Protein AF-A0A1N7AX77-F1 (afdb_monomer_lite)

pLDDT: mean 83.75, std 10.57, range [39.09, 94.62]

Structure (mmCIF, N/CA/C/O backbone):
data_AF-A0A1N7AX77-F1
#
_entry.id   AF-A0A1N7AX77-F1
#
loop_
_atom_site.group_PDB
_atom_site.id
_atom_site.type_symbol
_atom_site.label_atom_id
_atom_site.label_alt_id
_atom_site.label_comp_id
_atom_site.label_asym_id
_atom_site.label_entity_id
_atom_site.label_seq_id
_atom_site.pdbx_PDB_ins_code
_atom_site.Cartn_x
_atom_site.Cartn_y
_atom_site.Cartn_z
_atom_site.occupancy
_atom_site.B_iso_or_equiv
_atom_site.auth_seq_id
_atom_site.auth_comp_id
_atom_site.auth_asym_id
_atom_site.auth_atom_id
_atom_site.pdbx_PDB_model_num
ATOM 1 N N . MET A 1 1 ? 6.809 -20.500 -24.869 1.00 49.12 1 MET A N 1
ATOM 2 C CA . MET A 1 1 ? 6.309 -20.208 -23.507 1.00 49.12 1 MET A CA 1
ATOM 3 C C . MET A 1 1 ? 6.626 -18.749 -23.140 1.00 49.12 1 MET A C 1
ATOM 5 O O . MET A 1 1 ? 7.365 -18.540 -22.194 1.00 49.12 1 MET A O 1
ATOM 9 N N . SER A 1 2 ? 6.131 -17.742 -23.886 1.00 67.00 2 SER A N 1
ATOM 10 C CA . SER A 1 2 ? 6.433 -16.319 -23.579 1.00 67.00 2 SER A CA 1
ATOM 11 C C . SER A 1 2 ? 5.191 -15.463 -23.310 1.00 67.00 2 SER A C 1
ATOM 13 O O . SER A 1 2 ? 5.206 -14.691 -22.364 1.00 67.00 2 SER A O 1
ATOM 15 N N . GLY A 1 3 ? 4.070 -15.687 -24.008 1.00 74.94 3 GLY A N 1
ATOM 16 C CA . GLY A 1 3 ? 2.899 -14.803 -23.894 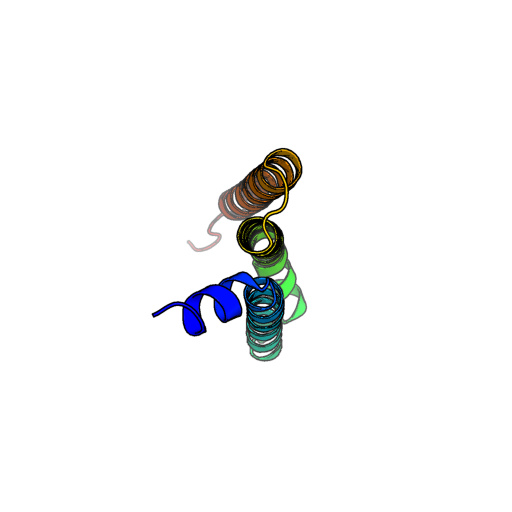1.00 74.94 3 GLY A CA 1
ATOM 17 C C . GLY A 1 3 ? 2.324 -14.621 -22.480 1.00 74.94 3 GLY A C 1
ATOM 18 O O . GLY A 1 3 ? 1.873 -13.532 -22.153 1.00 74.94 3 GLY A O 1
ATOM 19 N N . LEU A 1 4 ? 2.377 -15.645 -21.616 1.00 73.50 4 LEU A N 1
ATOM 20 C CA . LEU A 1 4 ? 1.920 -15.528 -20.222 1.00 73.50 4 LEU A CA 1
ATOM 21 C C . LEU A 1 4 ? 2.851 -14.640 -19.383 1.00 73.50 4 LEU A C 1
ATOM 23 O O . LEU A 1 4 ? 2.370 -13.854 -18.577 1.00 73.50 4 LEU A O 1
ATOM 27 N N . ILE A 1 5 ? 4.168 -14.773 -19.568 1.00 73.25 5 ILE A N 1
ATOM 28 C CA . ILE A 1 5 ? 5.176 -13.998 -18.832 1.00 73.25 5 ILE A CA 1
ATOM 29 C C . ILE A 1 5 ? 5.156 -12.552 -19.322 1.00 73.25 5 ILE A C 1
ATOM 31 O O . ILE A 1 5 ? 5.125 -11.650 -18.497 1.00 73.25 5 ILE A O 1
ATOM 35 N N . ASP A 1 6 ? 5.075 -12.335 -20.635 1.00 73.44 6 ASP A N 1
ATOM 36 C CA . ASP A 1 6 ? 4.975 -11.001 -21.236 1.00 73.44 6 ASP A CA 1
ATOM 37 C C . ASP A 1 6 ? 3.693 -10.284 -20.783 1.00 73.44 6 ASP A C 1
ATOM 39 O O . ASP A 1 6 ? 3.708 -9.099 -20.453 1.00 73.44 6 ASP A O 1
ATOM 43 N N . TRP A 1 7 ? 2.583 -11.024 -20.676 1.00 75.31 7 TRP A N 1
ATOM 44 C CA . TRP A 1 7 ? 1.343 -10.506 -20.105 1.00 75.31 7 TRP A CA 1
ATOM 45 C C . TRP A 1 7 ? 1.484 -10.190 -18.613 1.00 75.31 7 TRP A C 1
ATOM 47 O O . TRP A 1 7 ? 1.016 -9.146 -18.176 1.00 75.31 7 TRP A O 1
ATOM 57 N N . LEU A 1 8 ? 2.160 -11.031 -17.823 1.00 69.19 8 LEU A N 1
ATOM 58 C CA . LEU A 1 8 ? 2.405 -10.782 -16.396 1.00 69.19 8 LEU A CA 1
ATOM 59 C C . LEU A 1 8 ? 3.331 -9.571 -16.162 1.00 69.19 8 LEU A C 1
ATOM 61 O O . LEU A 1 8 ? 3.121 -8.798 -15.227 1.00 69.19 8 LEU A O 1
ATOM 65 N N . MET A 1 9 ? 4.326 -9.393 -17.034 1.00 68.94 9 MET A N 1
ATOM 66 C CA . MET A 1 9 ? 5.297 -8.293 -17.022 1.00 68.94 9 MET A CA 1
ATOM 67 C C . MET A 1 9 ? 4.701 -6.961 -17.493 1.00 68.94 9 MET A C 1
ATOM 6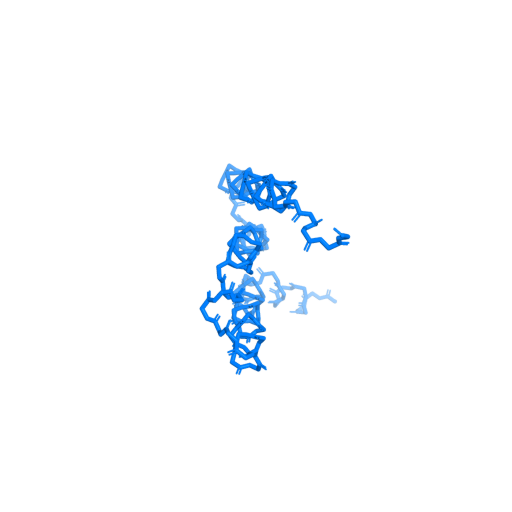9 O O . MET A 1 9 ? 5.313 -5.915 -17.321 1.00 68.94 9 MET A O 1
ATOM 73 N N . ALA A 1 10 ? 3.470 -6.935 -18.006 1.00 73.94 10 ALA A N 1
ATOM 74 C CA . ALA A 1 10 ? 2.818 -5.696 -18.434 1.00 73.94 10 ALA A CA 1
ATOM 75 C C . ALA A 1 10 ? 2.408 -4.752 -17.272 1.00 73.94 10 ALA A C 1
ATOM 77 O O . ALA A 1 10 ? 1.634 -3.820 -17.479 1.00 73.94 10 ALA A O 1
ATOM 78 N N . GLY A 1 11 ? 2.874 -4.990 -16.039 1.00 71.94 11 GLY A N 1
ATOM 79 C CA . GLY A 1 11 ? 2.746 -4.069 -14.900 1.00 71.94 11 GLY A CA 1
ATOM 80 C C . GLY A 1 11 ? 1.353 -3.970 -14.263 1.00 71.94 11 GLY A C 1
ATOM 81 O O . GLY A 1 11 ? 1.231 -3.552 -13.110 1.00 71.94 11 GLY A O 1
ATOM 82 N N . TRP A 1 12 ? 0.295 -4.413 -14.952 1.00 81.88 12 TRP A N 1
ATOM 83 C CA . TRP A 1 12 ? -1.088 -4.381 -14.451 1.00 81.88 12 TRP A CA 1
ATOM 84 C C . TRP A 1 12 ? -1.295 -5.248 -13.200 1.00 81.88 12 TRP A C 1
ATOM 86 O O . TRP A 1 12 ? -2.180 -4.952 -12.398 1.00 81.88 12 TRP A O 1
ATOM 96 N N . VAL A 1 13 ? -0.462 -6.276 -12.992 1.00 83.69 13 VAL A N 1
ATOM 97 C CA . VAL A 1 13 ? -0.507 -7.138 -11.798 1.00 83.69 13 VAL A CA 1
ATOM 98 C C . VAL A 1 13 ? -0.293 -6.320 -10.524 1.00 83.69 13 VAL A C 1
ATOM 100 O O . VAL A 1 13 ? -0.993 -6.537 -9.538 1.00 83.69 13 VAL A O 1
ATOM 103 N N . GLY A 1 14 ? 0.613 -5.335 -10.552 1.00 85.94 14 GLY A N 1
ATOM 104 C CA . GLY A 1 14 ? 0.837 -4.436 -9.417 1.00 85.94 14 GLY A CA 1
ATOM 105 C C . GLY A 1 14 ? -0.395 -3.581 -9.110 1.00 85.94 14 GLY A C 1
ATOM 106 O O . GLY A 1 14 ? -0.790 -3.456 -7.951 1.00 85.94 14 GLY A O 1
ATOM 107 N N . ALA A 1 15 ? -1.056 -3.060 -10.148 1.00 84.88 15 ALA A N 1
ATOM 108 C CA . ALA A 1 15 ? -2.297 -2.302 -9.997 1.00 84.88 15 ALA A CA 1
ATOM 109 C C . ALA A 1 15 ? -3.438 -3.175 -9.448 1.00 84.88 15 ALA A C 1
ATOM 111 O O . ALA A 1 15 ? -4.154 -2.752 -8.542 1.00 84.88 15 ALA A O 1
ATOM 112 N N . LEU A 1 16 ? -3.582 -4.408 -9.944 1.00 88.56 16 LEU A N 1
ATOM 113 C CA . LEU A 1 16 ? -4.613 -5.329 -9.470 1.00 88.56 16 LEU A CA 1
ATOM 114 C C . LEU A 1 16 ? -4.365 -5.743 -8.017 1.00 88.56 16 LEU A C 1
ATOM 116 O O . LEU A 1 16 ? -5.289 -5.714 -7.208 1.00 88.56 16 LEU A O 1
ATOM 120 N N . ALA A 1 17 ? -3.119 -6.051 -7.658 1.00 89.12 17 ALA A N 1
ATOM 121 C CA . ALA A 1 17 ? -2.748 -6.358 -6.283 1.00 89.12 17 ALA A CA 1
ATOM 122 C C . ALA A 1 17 ? -3.034 -5.181 -5.336 1.00 89.12 17 ALA A C 1
ATOM 124 O O . ALA A 1 17 ? -3.512 -5.392 -4.223 1.00 89.12 17 ALA A O 1
ATOM 125 N N . LEU A 1 18 ? -2.801 -3.940 -5.781 1.00 91.00 18 LEU A N 1
ATOM 126 C CA . LEU A 1 18 ? -3.118 -2.745 -4.999 1.00 91.00 18 LEU A CA 1
ATOM 127 C C . LEU A 1 18 ? -4.629 -2.617 -4.762 1.00 91.00 18 LEU A C 1
ATOM 129 O O . LEU A 1 18 ? -5.055 -2.349 -3.640 1.00 91.00 18 LEU A O 1
ATOM 133 N N . VAL A 1 19 ? -5.446 -2.853 -5.793 1.00 92.31 19 VAL A N 1
ATOM 134 C CA . VAL A 1 19 ? -6.911 -2.863 -5.661 1.00 92.31 19 VAL A CA 1
ATOM 135 C C . VAL A 1 19 ? -7.357 -3.936 -4.670 1.00 92.31 19 VAL A C 1
ATOM 137 O O . VAL A 1 19 ? -8.142 -3.633 -3.774 1.00 92.31 19 VAL A O 1
ATOM 140 N N . VAL A 1 20 ? -6.832 -5.160 -4.785 1.00 94.19 20 VAL A N 1
ATOM 141 C CA . VAL A 1 20 ? -7.157 -6.269 -3.873 1.00 94.19 20 VAL A CA 1
ATOM 142 C C . VAL A 1 20 ? -6.787 -5.919 -2.432 1.00 94.19 20 VAL A C 1
ATOM 144 O O . VAL A 1 20 ? -7.628 -6.061 -1.548 1.00 94.19 20 VAL A O 1
ATOM 147 N N . LEU A 1 21 ? -5.589 -5.374 -2.199 1.00 92.50 21 LEU A N 1
ATOM 148 C CA . LEU A 1 21 ? -5.134 -4.954 -0.872 1.00 92.50 21 LEU A CA 1
ATOM 149 C C . LEU A 1 21 ? -6.106 -3.960 -0.222 1.00 92.50 21 LEU A C 1
ATOM 151 O O . LEU A 1 21 ? -6.511 -4.130 0.928 1.00 92.50 21 LEU A O 1
ATOM 155 N N . TRP A 1 22 ? -6.499 -2.913 -0.947 1.00 92.94 22 TRP A N 1
ATOM 156 C CA . TRP A 1 22 ? -7.411 -1.906 -0.404 1.00 92.94 22 TRP A CA 1
ATOM 157 C C . TRP A 1 22 ? -8.835 -2.435 -0.227 1.00 92.94 22 TRP A C 1
ATOM 159 O O . TRP A 1 22 ? -9.523 -2.021 0.707 1.00 92.94 22 TRP A O 1
ATOM 169 N N . LEU A 1 23 ? -9.265 -3.380 -1.063 1.00 94.62 23 LEU A N 1
ATOM 170 C CA . LEU A 1 23 ? -10.558 -4.046 -0.934 1.00 94.62 23 LEU A CA 1
ATOM 171 C C . LEU A 1 23 ? -10.591 -4.952 0.308 1.00 94.62 23 LEU A C 1
ATOM 173 O O . LEU A 1 23 ? -11.557 -4.914 1.069 1.00 94.62 23 LEU A O 1
ATOM 177 N N . GLU A 1 24 ? -9.516 -5.687 0.593 1.00 92.62 24 GLU A N 1
ATOM 178 C CA . GLU A 1 24 ? -9.353 -6.440 1.844 1.00 92.62 24 GLU A CA 1
ATOM 179 C C . GLU A 1 24 ? -9.369 -5.518 3.070 1.00 92.62 24 GLU A C 1
ATOM 181 O O . GLU A 1 24 ? -10.086 -5.766 4.038 1.00 92.62 24 GLU A O 1
ATOM 186 N N . VAL A 1 25 ? -8.647 -4.396 3.029 1.00 91.38 25 VAL A N 1
ATOM 187 C CA . VAL A 1 25 ? -8.679 -3.410 4.120 1.00 91.38 25 VAL A CA 1
ATOM 188 C C . VAL A 1 25 ? -10.091 -2.854 4.314 1.00 91.38 25 VAL A C 1
ATOM 190 O O . VAL A 1 25 ? -10.564 -2.779 5.449 1.00 91.38 25 VAL A O 1
ATOM 193 N N . ALA A 1 26 ? -10.783 -2.496 3.230 1.00 91.50 26 ALA A N 1
ATOM 194 C CA . ALA A 1 26 ? -12.143 -1.971 3.281 1.00 91.50 26 ALA A CA 1
ATOM 195 C C . ALA A 1 26 ? -13.124 -3.000 3.858 1.00 91.50 26 ALA A C 1
ATOM 197 O O . ALA A 1 26 ? -13.868 -2.680 4.783 1.00 91.50 26 ALA A O 1
ATOM 198 N N . THR A 1 27 ? -13.087 -4.242 3.372 1.00 93.56 27 THR A N 1
ATOM 199 C CA . THR A 1 27 ? -13.940 -5.339 3.862 1.00 93.56 27 THR A CA 1
ATOM 200 C C . THR A 1 27 ? -13.691 -5.640 5.337 1.00 93.56 27 THR A C 1
ATOM 202 O O . THR A 1 27 ? -14.646 -5.710 6.110 1.00 93.56 27 THR A O 1
ATOM 205 N N . LEU A 1 28 ? -12.429 -5.716 5.771 1.00 89.94 28 LEU A N 1
ATOM 206 C CA . LEU A 1 28 ? -12.073 -5.908 7.180 1.00 89.94 28 LEU A CA 1
ATOM 207 C C . LEU A 1 28 ? -12.510 -4.736 8.066 1.00 89.94 28 LEU A C 1
ATOM 209 O O . LEU A 1 28 ? -12.881 -4.947 9.221 1.00 89.94 28 LEU A O 1
ATOM 213 N N . CYS A 1 29 ? -12.456 -3.504 7.557 1.00 90.44 29 CYS A N 1
ATOM 214 C CA . CYS A 1 29 ? -12.934 -2.337 8.294 1.00 90.44 29 CYS A CA 1
ATOM 215 C C . CYS A 1 29 ? -14.460 -2.342 8.411 1.00 90.44 29 CYS A C 1
ATOM 217 O O . CYS A 1 29 ? -14.969 -2.116 9.503 1.00 90.44 29 CYS A O 1
ATOM 219 N N . LEU A 1 30 ? -15.182 -2.634 7.326 1.00 90.94 30 LEU A N 1
ATOM 220 C CA . LEU A 1 30 ? -16.647 -2.682 7.306 1.00 90.94 30 LEU A CA 1
ATOM 221 C C . LEU A 1 30 ? -17.215 -3.823 8.159 1.00 90.94 30 LEU A C 1
ATOM 223 O O . LEU A 1 30 ? -18.270 -3.659 8.762 1.00 90.94 30 LEU A O 1
ATOM 227 N N . ALA A 1 31 ? -16.510 -4.952 8.245 1.00 92.06 31 ALA A N 1
ATOM 228 C CA . ALA A 1 31 ? -16.900 -6.079 9.091 1.00 92.06 31 ALA A CA 1
ATOM 229 C C . ALA A 1 31 ? -16.613 -5.849 10.587 1.00 92.06 31 ALA A C 1
ATOM 231 O O . ALA A 1 31 ? -17.092 -6.605 11.432 1.00 92.06 31 ALA A O 1
ATOM 232 N N . ALA A 1 32 ? -15.814 -4.836 10.938 1.00 88.69 32 ALA A N 1
ATOM 233 C CA . ALA A 1 32 ? -15.433 -4.580 12.319 1.00 88.69 32 ALA A CA 1
ATOM 234 C C . ALA A 1 32 ? -16.472 -3.709 13.051 1.00 88.69 32 ALA A C 1
ATOM 236 O O . ALA A 1 32 ? -16.970 -2.734 12.489 1.00 88.69 32 ALA A O 1
ATOM 237 N N . PRO A 1 33 ? -16.709 -3.951 14.354 1.00 85.75 33 PRO A N 1
ATOM 238 C CA . PRO A 1 33 ? -17.607 -3.122 15.164 1.00 85.75 33 PRO A CA 1
ATOM 239 C C . PRO A 1 33 ? -17.116 -1.671 15.330 1.00 85.75 33 PRO A C 1
ATOM 241 O O . PRO A 1 33 ? -17.894 -0.787 15.675 1.00 85.75 33 PRO A O 1
ATOM 244 N N . GLN A 1 34 ? -15.828 -1.403 15.076 1.00 89.88 34 GLN A N 1
ATOM 245 C CA . GLN A 1 34 ? -15.233 -0.063 15.093 1.00 89.88 34 GLN A CA 1
ATOM 246 C C . GLN A 1 34 ? -14.388 0.173 13.824 1.00 89.88 34 GLN A C 1
ATOM 248 O O . GLN A 1 34 ? -13.158 0.054 13.866 1.00 89.88 34 GLN A O 1
ATOM 253 N N . PRO A 1 35 ? -15.012 0.535 12.687 1.00 83.50 35 PRO A N 1
ATOM 254 C CA . PRO A 1 35 ? -14.350 0.592 11.378 1.00 83.50 35 PRO A CA 1
ATOM 255 C C . PRO A 1 35 ? -13.184 1.585 11.338 1.00 83.50 35 PRO A C 1
ATOM 257 O O . PRO A 1 35 ? -12.122 1.284 10.799 1.00 83.50 35 PRO A O 1
ATOM 260 N N . ARG A 1 36 ? -13.340 2.761 11.961 1.00 86.50 36 ARG A N 1
ATOM 261 C CA . ARG A 1 36 ? -12.297 3.802 11.991 1.00 86.50 36 ARG A CA 1
ATOM 262 C C . ARG A 1 36 ? -11.082 3.392 12.820 1.00 86.50 36 ARG A C 1
ATOM 264 O O . ARG A 1 36 ? -9.952 3.630 12.406 1.00 86.50 36 ARG A O 1
ATOM 271 N N . ALA A 1 37 ? -11.310 2.753 13.968 1.00 85.12 37 ALA A N 1
ATOM 272 C CA . ALA A 1 37 ? -10.229 2.240 14.805 1.00 85.12 37 ALA A CA 1
ATOM 273 C C . ALA A 1 37 ? -9.481 1.108 14.087 1.00 85.12 37 ALA A C 1
ATOM 275 O O . ALA A 1 37 ? -8.253 1.070 14.099 1.00 85.12 37 ALA A O 1
ATOM 276 N N . ARG A 1 38 ? -10.215 0.230 13.390 1.00 86.19 38 ARG A N 1
ATOM 277 C CA . ARG A 1 38 ? -9.634 -0.853 12.591 1.00 86.19 38 ARG A CA 1
ATOM 278 C C . ARG A 1 38 ? -8.804 -0.319 11.421 1.00 86.19 38 ARG A C 1
ATOM 280 O O . ARG A 1 38 ? -7.685 -0.788 11.225 1.00 86.19 38 ARG A O 1
ATOM 287 N N . LEU A 1 39 ? -9.293 0.707 10.722 1.00 87.31 39 LEU A N 1
ATOM 288 C CA . LEU A 1 39 ? -8.550 1.379 9.657 1.00 87.31 39 LEU A CA 1
ATOM 289 C C . LEU A 1 39 ? -7.264 2.015 10.186 1.00 87.31 39 LEU A C 1
ATOM 291 O O . LEU A 1 39 ? -6.219 1.826 9.586 1.00 87.31 39 LEU A O 1
ATOM 295 N N . ALA A 1 40 ? -7.298 2.699 11.332 1.00 85.06 40 ALA A N 1
ATOM 296 C CA . ALA A 1 40 ? -6.097 3.294 11.926 1.00 85.06 40 ALA A CA 1
ATOM 297 C C . ALA A 1 40 ? -5.022 2.252 12.302 1.00 85.06 40 ALA A C 1
ATOM 299 O O . ALA A 1 40 ? -3.839 2.579 12.368 1.00 85.06 40 ALA A O 1
ATOM 300 N N . VAL A 1 41 ? -5.419 0.999 12.548 1.00 86.12 41 VAL A N 1
ATOM 301 C CA . VAL A 1 41 ? -4.497 -0.120 12.799 1.00 86.12 41 VAL A CA 1
ATOM 302 C C . VAL A 1 41 ? -3.976 -0.734 11.497 1.00 86.12 41 VAL A C 1
ATOM 304 O O . VAL A 1 41 ? -2.815 -1.119 11.431 1.00 86.12 41 VAL A O 1
ATOM 307 N N . LEU A 1 42 ? -4.814 -0.842 10.465 1.00 86.12 42 LEU A N 1
ATOM 308 C CA . LEU A 1 42 ? -4.454 -1.464 9.185 1.00 86.12 42 LEU A CA 1
ATOM 309 C C . LEU A 1 42 ? -3.743 -0.505 8.225 1.00 86.12 42 LEU A C 1
ATOM 311 O O . LEU A 1 42 ? -2.942 -0.958 7.415 1.00 86.12 42 LEU A O 1
ATOM 315 N N . ALA A 1 43 ? -4.017 0.798 8.303 1.00 86.69 43 ALA A N 1
ATOM 316 C CA . ALA A 1 43 ? -3.549 1.797 7.347 1.00 86.69 43 ALA A CA 1
ATOM 317 C C . ALA A 1 43 ? -2.018 1.866 7.224 1.00 86.69 43 ALA A C 1
ATOM 319 O O . ALA A 1 43 ? -1.545 1.864 6.092 1.00 86.69 43 ALA A O 1
ATOM 320 N N . PRO A 1 44 ? -1.218 1.858 8.310 1.00 86.00 44 PRO A N 1
ATOM 321 C CA . PRO A 1 44 ? 0.241 1.875 8.185 1.00 86.00 44 PRO A CA 1
ATOM 322 C C . PRO A 1 44 ? 0.779 0.647 7.434 1.00 86.00 44 PRO A C 1
ATOM 324 O O . PRO A 1 44 ? 1.633 0.771 6.558 1.00 86.00 44 PRO A O 1
ATOM 327 N N . ASN A 1 45 ? 0.215 -0.532 7.713 1.00 86.88 45 ASN A N 1
ATOM 328 C CA . ASN A 1 45 ? 0.568 -1.773 7.027 1.00 86.88 45 ASN A CA 1
ATOM 329 C C . ASN A 1 45 ? 0.105 -1.784 5.562 1.00 86.88 45 ASN A C 1
ATOM 331 O O . ASN A 1 45 ? 0.851 -2.192 4.677 1.00 86.88 45 ASN A O 1
ATOM 335 N N . ALA A 1 46 ? -1.112 -1.311 5.292 1.00 89.62 46 ALA A N 1
ATOM 336 C CA . ALA A 1 46 ? -1.649 -1.199 3.940 1.00 89.62 46 ALA A CA 1
ATOM 337 C C . ALA A 1 46 ? -0.846 -0.201 3.092 1.00 89.62 46 ALA A C 1
ATOM 339 O O . ALA A 1 46 ? -0.616 -0.437 1.908 1.00 89.62 46 ALA A O 1
ATOM 340 N N . LEU A 1 47 ? -0.359 0.885 3.696 1.00 89.81 47 LEU A N 1
ATOM 341 C CA . LEU A 1 47 ? 0.544 1.830 3.044 1.00 89.81 47 LEU A CA 1
ATOM 342 C C . LEU A 1 47 ? 1.889 1.179 2.723 1.00 89.81 47 LEU A C 1
ATOM 344 O O . LEU A 1 47 ? 2.331 1.274 1.582 1.00 89.81 47 LEU A O 1
ATOM 348 N N . ALA A 1 48 ? 2.501 0.460 3.671 1.00 90.25 48 ALA A N 1
ATOM 349 C CA . ALA A 1 48 ? 3.728 -0.295 3.411 1.00 90.25 48 ALA A CA 1
ATOM 350 C C . ALA A 1 48 ? 3.543 -1.288 2.247 1.00 90.25 48 ALA A C 1
ATOM 352 O O . ALA A 1 48 ? 4.304 -1.265 1.282 1.00 90.25 48 ALA A O 1
ATOM 353 N N . GLY A 1 49 ? 2.463 -2.076 2.276 1.00 88.81 49 GLY A N 1
ATOM 354 C CA . GLY A 1 49 ? 2.096 -2.978 1.184 1.00 88.81 49 GLY A CA 1
ATOM 355 C C . GLY A 1 49 ? 1.873 -2.256 -0.148 1.00 88.81 49 GLY A C 1
ATOM 356 O O . GLY A 1 49 ? 2.310 -2.745 -1.183 1.00 88.81 49 GLY A O 1
ATOM 357 N N . SER A 1 50 ? 1.275 -1.061 -0.136 1.00 91.12 50 SER A N 1
ATOM 358 C CA . SER A 1 50 ? 1.074 -0.247 -1.343 1.00 91.12 50 SER A CA 1
ATOM 359 C C . SER A 1 50 ? 2.402 0.191 -1.968 1.00 91.12 50 SER A C 1
ATOM 361 O O . SER A 1 50 ? 2.566 0.091 -3.182 1.00 91.12 50 SER A O 1
ATOM 363 N N . PHE A 1 51 ? 3.370 0.624 -1.151 1.00 91.06 51 PHE A N 1
ATOM 364 C CA . PHE A 1 51 ? 4.720 0.958 -1.616 1.00 91.06 51 PHE A CA 1
ATOM 365 C C . PHE A 1 51 ? 5.435 -0.262 -2.207 1.00 91.06 51 PHE A C 1
ATOM 367 O O . PHE A 1 51 ? 6.038 -0.163 -3.275 1.00 91.06 51 PHE A O 1
ATOM 374 N N . LEU A 1 52 ? 5.320 -1.423 -1.559 1.00 90.50 52 LEU A N 1
ATOM 375 C CA . LEU A 1 52 ? 5.906 -2.669 -2.047 1.00 90.50 52 LEU A CA 1
ATOM 376 C C . LEU A 1 52 ? 5.295 -3.102 -3.390 1.00 90.50 52 LEU A C 1
ATOM 378 O O . LEU A 1 52 ? 6.020 -3.422 -4.327 1.00 90.50 52 LEU A O 1
ATOM 382 N N . LEU A 1 53 ? 3.965 -3.078 -3.506 1.00 91.31 53 LEU A N 1
ATOM 383 C CA . LEU A 1 53 ? 3.250 -3.456 -4.728 1.00 91.31 53 LEU A CA 1
ATOM 384 C C . LEU A 1 53 ? 3.524 -2.486 -5.878 1.00 91.31 53 LEU A C 1
ATOM 386 O O . LEU A 1 53 ? 3.662 -2.920 -7.021 1.00 91.31 53 LEU A O 1
ATOM 390 N N . ALA A 1 54 ? 3.669 -1.192 -5.583 1.00 88.50 54 ALA A N 1
ATOM 391 C CA . ALA A 1 54 ? 4.121 -0.210 -6.559 1.00 88.50 54 ALA A CA 1
ATOM 392 C C . ALA A 1 54 ? 5.558 -0.504 -7.026 1.00 88.50 54 ALA A C 1
ATOM 394 O O . ALA A 1 54 ? 5.828 -0.441 -8.225 1.00 88.50 54 ALA A O 1
ATOM 395 N N . ALA A 1 55 ? 6.460 -0.885 -6.112 1.00 89.75 55 ALA A N 1
ATOM 396 C CA . ALA A 1 55 ? 7.832 -1.266 -6.453 1.00 89.75 55 ALA A CA 1
ATOM 397 C C . ALA A 1 55 ? 7.857 -2.497 -7.369 1.00 89.75 55 ALA A C 1
ATOM 399 O O . ALA A 1 55 ? 8.554 -2.498 -8.380 1.00 89.75 55 ALA A O 1
ATOM 400 N N . VAL A 1 56 ? 7.044 -3.511 -7.056 1.00 88.31 56 VAL A N 1
ATOM 401 C CA . VAL A 1 56 ? 6.891 -4.718 -7.880 1.00 88.31 56 VAL A CA 1
ATOM 402 C C . VAL A 1 56 ? 6.305 -4.377 -9.251 1.00 88.31 56 VAL A C 1
ATOM 404 O O . VAL A 1 56 ? 6.838 -4.820 -10.261 1.00 88.31 56 VAL A O 1
ATOM 407 N N . GLY A 1 57 ? 5.249 -3.562 -9.317 1.00 86.81 57 GLY A N 1
ATOM 408 C CA . GLY A 1 57 ? 4.650 -3.139 -10.587 1.00 86.81 57 GLY A CA 1
ATOM 409 C C . GLY A 1 57 ? 5.641 -2.397 -11.488 1.00 86.81 57 GLY A C 1
ATOM 410 O O . GLY A 1 57 ? 5.709 -2.670 -12.687 1.00 86.81 57 GLY A O 1
ATOM 411 N N . LEU A 1 58 ? 6.457 -1.513 -10.906 1.00 86.62 58 LEU A N 1
ATOM 412 C CA . LEU A 1 58 ? 7.538 -0.830 -11.618 1.00 86.62 58 LEU A CA 1
ATOM 413 C C . LEU A 1 58 ? 8.637 -1.795 -12.076 1.00 86.62 58 LEU A C 1
ATOM 415 O O . LEU A 1 58 ? 9.069 -1.701 -13.223 1.00 86.62 58 LEU A O 1
ATOM 419 N N . ALA A 1 59 ? 9.046 -2.738 -11.225 1.00 87.00 59 ALA A N 1
ATOM 420 C CA . ALA A 1 59 ? 10.041 -3.751 -11.570 1.00 87.00 59 ALA A CA 1
ATOM 421 C C . ALA A 1 59 ? 9.584 -4.630 -12.744 1.00 87.00 59 ALA A C 1
ATOM 423 O O . ALA A 1 59 ? 10.348 -4.858 -13.677 1.00 87.00 59 ALA A O 1
ATOM 424 N N . LEU A 1 60 ? 8.319 -5.064 -12.735 1.00 84.50 60 LEU A N 1
ATOM 425 C CA . LEU A 1 60 ? 7.728 -5.840 -13.829 1.00 84.50 60 LEU A CA 1
ATOM 426 C C . LEU A 1 60 ? 7.650 -5.026 -15.128 1.00 84.50 60 LEU A C 1
ATOM 428 O O . LEU A 1 60 ? 7.896 -5.565 -16.199 1.00 84.50 60 LEU A O 1
ATOM 432 N N . SER A 1 61 ? 7.390 -3.718 -15.028 1.00 83.88 61 SER A N 1
ATOM 433 C CA . SER A 1 61 ? 7.299 -2.811 -16.183 1.00 83.88 61 SER A CA 1
ATOM 434 C C . SER A 1 61 ? 8.662 -2.403 -16.766 1.00 83.88 61 SER A C 1
ATOM 436 O O . SER A 1 61 ? 8.709 -1.597 -17.694 1.00 83.88 61 SER A O 1
ATOM 438 N N . GLY A 1 62 ? 9.774 -2.906 -16.216 1.00 81.94 62 GLY A N 1
ATOM 439 C CA . GLY A 1 62 ? 11.127 -2.561 -16.661 1.00 81.94 62 GLY A CA 1
ATOM 440 C C . GLY A 1 62 ? 11.582 -1.152 -16.263 1.00 81.94 62 GLY A C 1
ATOM 441 O O . GLY A 1 62 ? 12.424 -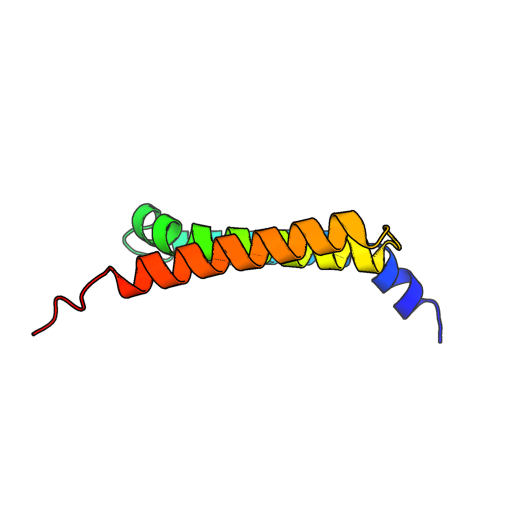0.563 -16.940 1.00 81.94 62 GLY A O 1
ATOM 442 N N . ALA A 1 63 ? 11.017 -0.580 -15.196 1.00 82.44 63 ALA A N 1
ATOM 443 C CA . ALA A 1 63 ? 11.473 0.701 -14.665 1.00 82.44 63 ALA A CA 1
ATOM 444 C C . ALA A 1 63 ? 12.895 0.592 -14.085 1.00 82.44 63 ALA A C 1
ATOM 446 O O . ALA A 1 63 ? 13.323 -0.475 -13.654 1.00 82.44 63 ALA A O 1
ATOM 447 N N . GLY A 1 64 ? 13.619 1.715 -14.042 1.00 84.94 64 GLY A N 1
ATOM 448 C CA . GLY A 1 64 ? 14.971 1.751 -13.477 1.00 84.94 64 GLY A CA 1
ATOM 449 C C . GLY A 1 64 ? 15.018 1.430 -11.976 1.00 84.94 64 GLY A C 1
ATOM 450 O O . GLY A 1 64 ? 14.035 1.595 -11.255 1.00 84.94 64 GLY A O 1
ATOM 451 N N . ASP A 1 65 ? 16.194 1.041 -11.487 1.00 90.00 65 ASP A N 1
ATOM 452 C CA . ASP A 1 65 ? 16.378 0.532 -10.118 1.00 90.00 65 ASP A CA 1
ATOM 453 C C . ASP A 1 65 ? 16.126 1.582 -9.021 1.00 90.00 65 ASP A C 1
ATOM 455 O O . ASP A 1 65 ? 15.672 1.260 -7.923 1.00 90.00 65 ASP A O 1
ATOM 459 N N . VAL A 1 66 ? 16.391 2.860 -9.308 1.00 91.38 66 VAL A N 1
ATOM 460 C CA . VAL A 1 66 ? 16.286 3.964 -8.336 1.00 91.38 66 VAL A CA 1
ATOM 461 C C . VAL A 1 66 ? 14.859 4.163 -7.792 1.00 91.38 66 VAL A C 1
ATOM 463 O O . VAL A 1 66 ? 14.700 4.176 -6.569 1.00 91.38 66 VAL A O 1
ATOM 466 N N . PRO A 1 67 ? 13.801 4.310 -8.619 1.00 88.06 67 PRO A N 1
ATOM 467 C CA . PRO A 1 67 ? 12.434 4.425 -8.107 1.00 88.06 67 PRO A CA 1
ATOM 468 C C . PRO A 1 67 ? 11.964 3.162 -7.372 1.00 88.06 67 PRO A C 1
ATOM 470 O O . PRO A 1 67 ? 11.246 3.277 -6.380 1.00 88.06 67 PRO A O 1
ATOM 473 N N . ILE A 1 68 ? 12.398 1.972 -7.801 1.00 89.38 68 ILE A N 1
ATOM 474 C CA . ILE A 1 68 ? 12.080 0.706 -7.123 1.00 89.38 68 ILE A CA 1
ATOM 475 C C . ILE A 1 68 ? 12.682 0.710 -5.714 1.00 89.38 68 ILE A C 1
ATOM 477 O O . ILE A 1 68 ? 11.973 0.462 -4.738 1.00 89.38 68 ILE A O 1
ATOM 481 N N . LEU A 1 69 ? 13.963 1.071 -5.590 1.00 90.62 69 LEU A N 1
ATOM 482 C CA . LEU A 1 69 ? 14.655 1.175 -4.307 1.00 90.62 69 LEU A CA 1
ATOM 483 C C . LEU A 1 69 ? 13.992 2.203 -3.383 1.00 90.62 69 LEU A C 1
ATOM 485 O O . LEU A 1 69 ? 13.804 1.929 -2.199 1.00 90.62 69 LEU A O 1
ATOM 489 N N . ALA A 1 70 ? 13.600 3.365 -3.914 1.00 90.38 70 ALA A N 1
ATOM 490 C CA . ALA A 1 70 ? 12.912 4.398 -3.144 1.00 90.38 70 ALA A CA 1
ATOM 491 C C . ALA A 1 70 ? 11.571 3.898 -2.577 1.00 90.38 70 ALA A C 1
ATOM 493 O O . ALA A 1 70 ? 11.271 4.123 -1.403 1.00 90.38 70 ALA A O 1
ATOM 494 N N . LEU A 1 71 ? 10.787 3.173 -3.380 1.00 90.06 71 LEU A N 1
ATOM 495 C CA . LEU A 1 71 ? 9.528 2.570 -2.938 1.00 90.06 71 LEU A CA 1
ATOM 496 C C . LEU A 1 71 ? 9.757 1.459 -1.906 1.00 90.06 71 LEU A C 1
ATOM 498 O O . LEU A 1 71 ? 9.057 1.413 -0.896 1.00 9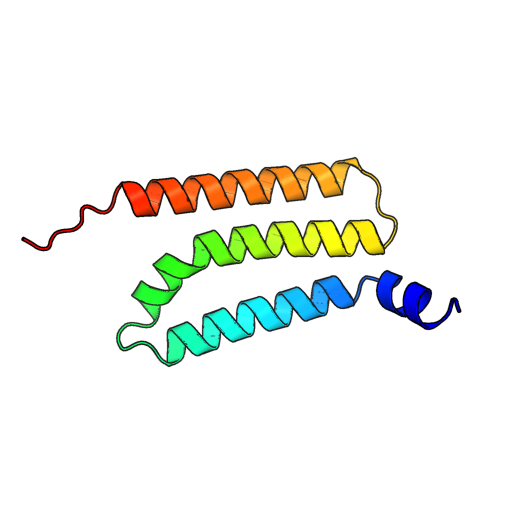0.06 71 LEU A O 1
ATOM 502 N N . MET A 1 72 ? 10.765 0.603 -2.097 1.00 90.06 72 MET A N 1
ATOM 503 C CA . MET A 1 72 ? 11.117 -0.430 -1.117 1.00 90.06 72 MET A CA 1
ATOM 504 C C .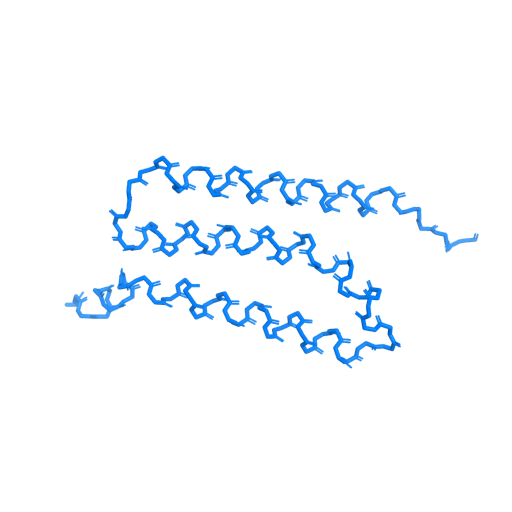 MET A 1 72 ? 11.569 0.175 0.218 1.00 90.06 72 MET A C 1
ATOM 506 O O . MET A 1 72 ? 11.123 -0.266 1.278 1.00 90.06 72 MET A O 1
ATOM 510 N N . ALA A 1 73 ? 12.399 1.220 0.179 1.00 89.94 73 ALA A N 1
ATOM 511 C CA . ALA A 1 73 ? 12.817 1.949 1.371 1.00 89.94 73 ALA A CA 1
ATOM 512 C C . ALA A 1 73 ? 11.614 2.596 2.078 1.00 89.94 73 ALA A C 1
ATOM 514 O O . ALA A 1 73 ? 11.463 2.453 3.291 1.00 89.94 73 ALA A O 1
ATOM 515 N N . GLY A 1 74 ? 10.713 3.232 1.322 1.00 86.81 74 GLY A N 1
ATOM 516 C CA . GLY A 1 74 ? 9.462 3.789 1.843 1.00 86.81 74 GLY A CA 1
ATOM 517 C C . GLY A 1 74 ? 8.569 2.735 2.504 1.00 86.81 74 GLY A C 1
ATOM 518 O O . GLY A 1 74 ? 8.073 2.956 3.610 1.00 86.81 74 GLY A O 1
ATOM 519 N N . SER A 1 75 ? 8.432 1.557 1.885 1.00 90.62 75 SER A N 1
ATOM 520 C CA . SER A 1 75 ? 7.725 0.406 2.462 1.00 90.62 75 SER A CA 1
ATOM 521 C C . SER A 1 75 ? 8.333 -0.016 3.800 1.00 90.62 75 SER A C 1
ATOM 523 O O . SER A 1 75 ? 7.604 -0.248 4.765 1.00 90.62 75 SER A O 1
ATOM 525 N N . LEU A 1 76 ? 9.664 -0.094 3.883 1.00 88.88 76 LEU A N 1
ATOM 526 C CA . LEU A 1 76 ? 10.362 -0.512 5.097 1.00 88.88 76 LEU A CA 1
ATOM 527 C C . LEU A 1 76 ? 10.181 0.500 6.236 1.00 88.88 76 LEU A C 1
ATOM 529 O O . LEU A 1 76 ? 9.924 0.110 7.374 1.00 88.88 76 LEU A O 1
ATOM 533 N N . VAL A 1 77 ? 10.246 1.797 5.924 1.00 89.06 77 VAL A N 1
ATOM 534 C CA . VAL A 1 77 ? 9.982 2.872 6.889 1.00 89.06 77 VAL A CA 1
ATOM 535 C C . VAL A 1 77 ? 8.535 2.811 7.382 1.00 89.06 77 VAL A C 1
ATOM 537 O O . VAL A 1 77 ? 8.306 2.820 8.591 1.00 89.06 77 VAL A O 1
ATOM 540 N N . ALA A 1 78 ? 7.558 2.693 6.478 1.00 86.31 78 ALA A N 1
ATOM 541 C CA . ALA A 1 78 ? 6.143 2.596 6.838 1.00 86.31 78 ALA A CA 1
ATOM 542 C C . ALA A 1 78 ? 5.853 1.366 7.717 1.00 86.31 78 ALA A C 1
ATOM 544 O O . ALA A 1 78 ? 5.151 1.471 8.724 1.00 86.31 78 ALA A O 1
ATOM 545 N N . HIS A 1 79 ? 6.453 0.221 7.387 1.00 87.12 79 HIS A N 1
ATOM 546 C CA . HIS A 1 79 ? 6.339 -1.000 8.180 1.00 87.12 79 HIS A CA 1
ATOM 547 C C . HIS A 1 79 ? 7.007 -0.867 9.558 1.00 87.12 79 HIS A C 1
ATOM 549 O O . HIS A 1 79 ? 6.435 -1.275 10.567 1.00 87.12 79 HIS A O 1
ATOM 555 N N . GLY A 1 80 ? 8.189 -0.247 9.628 1.00 86.06 80 GLY A N 1
ATOM 556 C CA . GLY A 1 80 ? 8.876 0.026 10.892 1.00 86.06 80 GLY A CA 1
ATOM 557 C C . GLY A 1 80 ? 8.067 0.940 11.816 1.00 86.06 80 GLY A C 1
ATOM 558 O O . GLY A 1 80 ? 7.977 0.685 13.018 1.00 86.06 80 GLY A O 1
ATOM 559 N N . VAL A 1 81 ? 7.413 1.965 11.258 1.00 84.44 81 VAL A N 1
ATOM 560 C CA . VAL A 1 81 ? 6.492 2.841 11.999 1.00 84.44 81 VAL A CA 1
ATOM 561 C C . VAL A 1 81 ? 5.270 2.065 12.503 1.00 84.44 81 VAL A C 1
ATOM 563 O O . VAL A 1 81 ? 4.887 2.244 13.660 1.00 84.44 81 VAL A O 1
ATOM 566 N N . ASP A 1 82 ? 4.689 1.175 11.689 1.00 85.12 82 ASP A N 1
ATOM 567 C CA . ASP A 1 82 ? 3.575 0.309 12.109 1.00 85.12 82 ASP A CA 1
ATOM 568 C C . ASP A 1 82 ? 3.973 -0.610 13.273 1.00 85.12 82 ASP A C 1
ATOM 570 O O . ASP A 1 82 ? 3.295 -0.661 14.301 1.00 85.12 82 ASP A O 1
ATOM 574 N N . MET A 1 83 ? 5.113 -1.295 13.146 1.00 84.31 83 MET A N 1
ATOM 575 C CA . MET A 1 83 ? 5.671 -2.152 14.193 1.00 84.31 83 MET A CA 1
ATOM 576 C C . MET A 1 83 ? 5.882 -1.366 15.487 1.00 84.31 83 MET A C 1
ATOM 578 O O . MET A 1 83 ? 5.411 -1.782 16.545 1.00 84.31 83 MET A O 1
ATOM 582 N N . LEU A 1 84 ? 6.513 -0.191 15.413 1.00 86.00 84 LEU A N 1
ATOM 583 C CA . LEU A 1 84 ? 6.745 0.655 16.581 1.00 86.00 84 LEU A CA 1
ATOM 584 C C . LEU A 1 84 ? 5.429 1.108 17.233 1.00 86.00 84 LEU A C 1
ATOM 586 O O . LEU A 1 84 ? 5.315 1.102 18.460 1.00 86.00 84 LEU A O 1
ATOM 590 N N . ALA A 1 85 ? 4.424 1.473 16.433 1.00 83.12 85 ALA A N 1
ATOM 591 C CA . ALA A 1 85 ? 3.105 1.850 16.933 1.00 83.12 85 ALA A CA 1
ATOM 592 C C . ALA A 1 85 ? 2.394 0.680 17.632 1.00 83.12 85 ALA A C 1
ATOM 594 O O . ALA A 1 85 ? 1.707 0.889 18.632 1.00 83.12 85 ALA A O 1
ATOM 595 N N . ARG A 1 86 ? 2.575 -0.552 17.143 1.00 81.88 86 ARG A N 1
ATOM 596 C CA . ARG A 1 86 ? 2.034 -1.769 17.767 1.00 81.88 86 ARG A CA 1
ATOM 597 C C . ARG A 1 86 ? 2.758 -2.125 19.060 1.00 81.88 86 ARG A C 1
ATOM 599 O O . ARG A 1 86 ? 2.084 -2.394 20.045 1.00 81.88 86 ARG A O 1
ATOM 606 N N . PHE A 1 87 ? 4.089 -2.050 19.094 1.00 82.19 87 PHE A N 1
ATOM 607 C CA . PHE A 1 87 ? 4.875 -2.299 20.310 1.00 82.19 87 PHE A CA 1
ATOM 608 C C . PHE A 1 87 ? 4.592 -1.284 21.421 1.00 82.19 87 PHE A C 1
ATOM 610 O O . PHE A 1 87 ? 4.605 -1.629 22.598 1.00 82.19 87 PHE A O 1
ATOM 617 N N . ARG A 1 88 ? 4.318 -0.028 21.057 1.00 81.00 88 ARG A N 1
ATOM 618 C CA . ARG A 1 88 ? 3.988 1.035 22.013 1.00 81.00 88 ARG A CA 1
ATOM 619 C C . ARG A 1 88 ? 2.589 0.932 22.609 1.00 81.00 88 ARG A C 1
ATOM 621 O O . ARG A 1 88 ? 2.321 1.651 23.566 1.00 81.00 88 ARG A O 1
ATOM 628 N N . ARG A 1 89 ? 1.699 0.091 22.070 1.00 73.88 89 ARG A N 1
ATOM 629 C CA . ARG A 1 89 ? 0.407 -0.206 22.699 1.00 73.88 89 ARG A CA 1
ATOM 630 C C . ARG A 1 89 ? 0.642 -1.291 23.755 1.00 73.88 89 ARG A C 1
ATOM 632 O O . ARG A 1 89 ? 0.887 -2.436 23.378 1.00 73.88 89 ARG A O 1
ATOM 639 N N . PRO A 1 90 ? 0.588 -0.973 25.061 1.00 56.28 90 PRO A N 1
ATOM 640 C CA . PRO A 1 90 ? 0.676 -1.997 26.090 1.00 56.28 90 PRO A CA 1
ATOM 641 C C . PRO A 1 90 ? -0.509 -2.954 25.933 1.00 56.28 90 PRO A C 1
ATOM 643 O O . PRO A 1 90 ? -1.625 -2.517 25.638 1.00 56.28 90 PRO A O 1
ATOM 646 N N . HIS A 1 91 ? -0.288 -4.246 26.173 1.00 55.16 91 HIS A N 1
ATOM 647 C CA . HIS A 1 91 ? -1.377 -5.178 26.445 1.00 55.16 91 HIS A CA 1
ATOM 648 C C . HIS A 1 91 ? -1.987 -4.787 27.801 1.00 55.16 91 HIS A C 1
ATOM 650 O O . HIS A 1 91 ? -1.585 -5.299 28.840 1.00 55.16 91 HIS A O 1
ATOM 656 N N . SER A 1 92 ? -2.912 -3.825 27.806 1.00 50.06 92 SER A N 1
ATOM 657 C CA . SER A 1 92 ? -3.743 -3.523 28.974 1.00 50.06 92 SER A CA 1
ATOM 658 C C . SER A 1 92 ? -4.776 -4.639 29.101 1.00 50.06 92 SER A C 1
ATOM 660 O O . SER A 1 92 ? -5.886 -4.542 28.584 1.00 50.06 92 SER A O 1
ATOM 662 N N . GLY A 1 93 ? -4.343 -5.743 29.698 1.00 53.53 93 GLY A N 1
ATOM 663 C CA . GLY A 1 93 ? -5.090 -6.983 29.843 1.00 53.53 93 GLY A CA 1
ATOM 664 C C . GLY A 1 93 ? -4.423 -7.892 30.869 1.00 53.53 93 GLY A C 1
ATOM 665 O O . GLY A 1 93 ? -3.987 -8.984 30.518 1.00 53.53 93 GLY A O 1
ATOM 666 N N . ALA A 1 94 ? -4.307 -7.402 32.102 1.00 39.09 94 ALA A N 1
ATOM 667 C CA . ALA A 1 94 ? -4.224 -8.183 33.334 1.00 39.09 94 ALA A CA 1
ATOM 668 C C . ALA A 1 94 ? -4.744 -7.307 34.479 1.00 39.09 94 ALA A C 1
ATOM 670 O O . ALA A 1 94 ? -4.294 -6.140 34.555 1.00 39.09 94 ALA A O 1
#

Foldseek 3Di:
DPPVLLVVLCLVQLVVVLVVLVVVLQVVLVPDPHSVVSCVLCVLLNQLVNLQSNLVSCVSPVHDPVSSVVSNVVSVVSVVVSVVVVVPDDPPDD

Sequence (94 aa)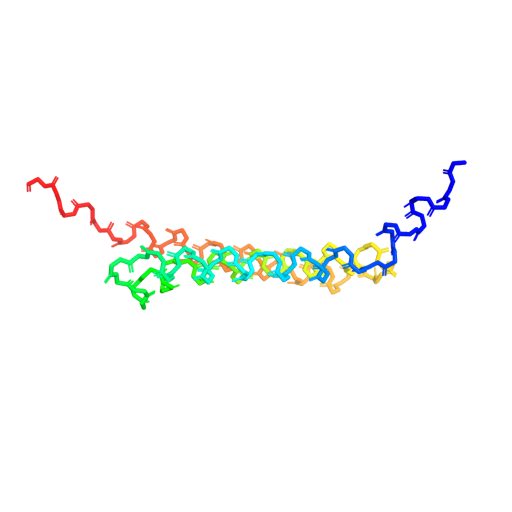:
MSGLIDWLMAGWVGALALVVLWLEVATLCLAAPQPRARLAVLAPNALAGSFLLAAVGLALSGAGDVPILALMAGSLVAHGVDMLARFRRPHSGA

Radius of gyration: 16.46 Å; chains: 1; bounding box: 34×25×57 Å

Secondary structure (DSSP, 8-state):
--HHHHHHTTSHHHHHHHHHHHHHHHHHHHTSSSHHHHHHHHHHHHHHHHHHHHHHHHHHTT--HHHHHHHHHHHHHHHHHHHHHHHTS-----